Protein AF-B8BKT9-F1 (afdb_monomer)

Solvent-accessible surface area (backbone atoms only — not comparable to full-atom values): 5451 Å² total; per-residue (Å²): 135,85,78,84,75,84,82,74,67,96,84,73,90,66,89,90,67,80,86,46,65,64,61,47,61,78,73,43,81,70,34,47,98,86,46,74,44,81,43,70,56,61,66,72,55,38,69,75,42,49,53,65,37,41,48,77,42,52,31,48,66,86,84,25,44,49,78,50,57,91,78,80,71,68,72,74,67,73,76,72,115

Secondary structure (DSSP, 8-state):
---------TT--S--SS--HHHHHHHSPPP-TT--EEE-S-HHHIIIIIHHHHHTTT--TTTSEEE--SSTTTHHHHS--

Nearest PDB structures (foldseek):
  1ib0-assembly1_A  TM=9.044E-01  e=7.060E-04  Rattus norvegicus
  5yly-assembly2_B  TM=9.330E-01  e=9.206E-03  Ulva prolifera
  5yly-assembly1_A  TM=9.383E-01  e=1.054E-02  Ulva prolifera
  1qx4-assembly1_B  TM=8.732E-01  e=6.567E-03  Rattus norvegicus
  7s3v-assembly1_A  TM=5.420E-01  e=1.792E+00  Homo sapiens

Foldseek 3Di:
DPDDDDQDDPPDDDDRDQDALVNCPVPDAADDPPAAAEAADDPCSCVVHVVVSNVVRVHDCLRRYHYHYPPPDPVVPPNPD

Structure (mmCIF, N/CA/C/O backbone):
data_AF-B8BKT9-F1
#
_entry.id   AF-B8BKT9-F1
#
loop_
_atom_site.group_PDB
_atom_site.id
_atom_site.type_symbol
_atom_site.label_atom_id
_atom_site.label_alt_id
_atom_site.label_comp_id
_atom_site.label_asym_id
_atom_site.label_entity_id
_atom_site.label_seq_id
_atom_site.pdbx_PDB_ins_code
_atom_site.Cartn_x
_atom_site.Cartn_y
_atom_site.Cartn_z
_atom_site.occupancy
_atom_site.B_iso_or_equiv
_atom_site.auth_seq_id
_atom_site.auth_comp_id
_atom_site.auth_asym_id
_atom_site.auth_atom_id
_atom_site.pdbx_PDB_model_num
ATOM 1 N N . MET A 1 1 ? 20.980 10.902 -10.783 1.00 34.75 1 MET A N 1
ATOM 2 C CA . MET A 1 1 ? 21.101 9.977 -11.930 1.00 34.75 1 MET A CA 1
ATOM 3 C C . MET A 1 1 ? 19.909 9.030 -11.887 1.00 34.75 1 MET A C 1
ATOM 5 O O . MET A 1 1 ? 19.799 8.281 -10.928 1.00 34.75 1 MET A O 1
ATOM 9 N N . VAL A 1 2 ? 18.966 9.117 -12.832 1.00 47.62 2 VAL A N 1
ATOM 10 C CA . VAL A 1 2 ? 17.912 8.095 -12.974 1.00 47.62 2 VAL A CA 1
ATOM 11 C C . VAL A 1 2 ? 18.487 7.006 -13.869 1.00 47.62 2 VAL A C 1
ATOM 13 O O . VAL A 1 2 ? 18.670 7.224 -15.064 1.00 47.62 2 VAL A O 1
ATOM 16 N N . SER A 1 3 ? 1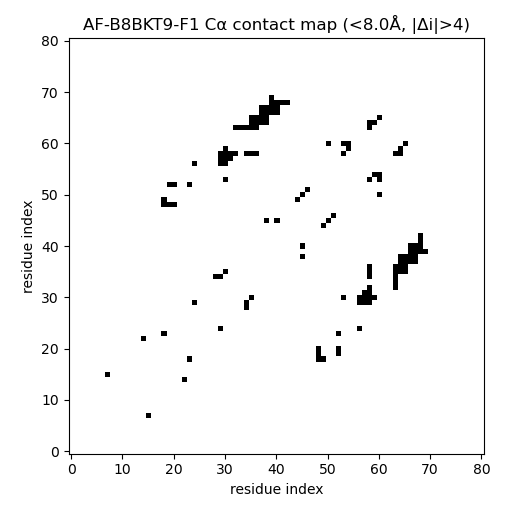8.837 5.867 -13.276 1.00 46.25 3 SER A N 1
ATOM 17 C CA . SER A 1 3 ? 19.333 4.702 -14.006 1.00 46.25 3 SER A CA 1
ATOM 18 C C . SER A 1 3 ? 18.295 4.253 -15.035 1.00 46.25 3 SER A C 1
ATOM 20 O O . SER A 1 3 ? 17.112 4.104 -14.719 1.00 46.25 3 SER A O 1
ATOM 22 N N . LYS A 1 4 ? 18.734 4.051 -16.280 1.00 48.28 4 LYS A N 1
ATOM 23 C CA . LYS A 1 4 ? 17.915 3.506 -17.364 1.00 48.28 4 LYS A CA 1
ATOM 24 C C . LYS A 1 4 ? 17.522 2.072 -16.999 1.00 48.28 4 LYS A C 1
ATOM 26 O O . LYS A 1 4 ? 18.337 1.163 -17.095 1.00 48.28 4 LYS A O 1
ATOM 31 N N . VAL A 1 5 ? 16.282 1.883 -16.553 1.00 63.47 5 VAL A N 1
ATOM 32 C CA . VAL A 1 5 ? 15.701 0.552 -16.328 1.00 63.47 5 VAL A CA 1
ATOM 33 C C . VAL A 1 5 ? 15.539 -0.119 -17.693 1.00 63.47 5 VAL A C 1
ATOM 35 O O . VAL A 1 5 ? 14.829 0.404 -18.555 1.00 63.47 5 VAL A O 1
ATOM 38 N N . VAL A 1 6 ? 16.228 -1.242 -17.901 1.00 66.12 6 VAL A N 1
ATOM 39 C CA . VAL A 1 6 ? 16.059 -2.103 -19.081 1.00 66.12 6 VAL A CA 1
ATOM 40 C C . VAL A 1 6 ? 14.598 -2.552 -19.139 1.00 66.12 6 VAL A C 1
ATOM 42 O O . VAL A 1 6 ? 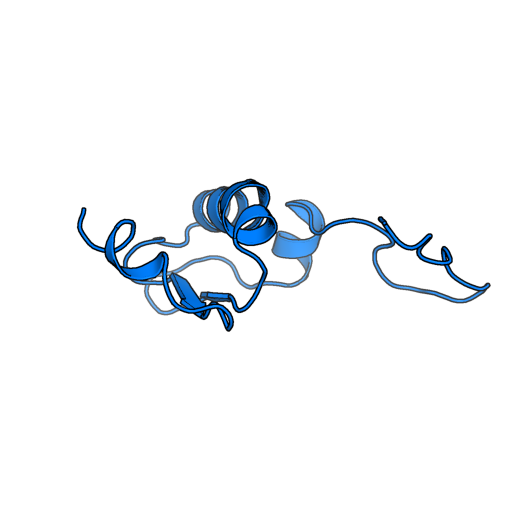14.045 -3.024 -18.146 1.00 66.12 6 VAL A O 1
ATOM 45 N N . ARG A 1 7 ? 13.942 -2.344 -20.285 1.00 67.06 7 ARG A N 1
ATOM 46 C CA . ARG A 1 7 ? 12.547 -2.737 -20.501 1.00 67.06 7 ARG A CA 1
ATOM 47 C C . ARG A 1 7 ? 12.510 -4.082 -21.219 1.00 67.06 7 ARG A C 1
ATOM 49 O O . ARG A 1 7 ? 12.713 -4.122 -22.419 1.00 67.06 7 ARG A O 1
ATOM 56 N N . GLN A 1 8 ? 12.319 -5.096 -20.381 1.00 68.88 8 GLN A N 1
ATOM 57 C CA . GLN A 1 8 ? 11.868 -6.489 -20.528 1.00 68.88 8 GLN A CA 1
ATOM 58 C C . GLN A 1 8 ? 12.191 -7.256 -21.814 1.00 68.88 8 GLN A C 1
ATOM 60 O O . GLN A 1 8 ? 11.852 -6.854 -22.919 1.00 68.88 8 GLN A O 1
ATOM 65 N N . GLU A 1 9 ? 12.799 -8.412 -21.579 1.00 70.25 9 GLU A N 1
ATOM 66 C CA . GLU A 1 9 ? 13.068 -9.515 -22.494 1.00 70.25 9 GLU A CA 1
ATOM 67 C C . GLU A 1 9 ? 11.798 -10.226 -22.999 1.00 70.25 9 GLU A C 1
ATOM 69 O O . GLU A 1 9 ? 10.734 -10.167 -22.371 1.00 70.25 9 GLU A O 1
ATOM 74 N N . ASP A 1 10 ? 11.918 -10.894 -24.150 1.00 71.12 10 ASP A N 1
ATOM 75 C CA . ASP A 1 10 ? 10.856 -11.705 -24.746 1.00 71.12 10 ASP A CA 1
ATOM 76 C C . ASP A 1 10 ? 10.407 -12.814 -23.775 1.00 71.12 10 ASP A C 1
ATOM 78 O O . ASP A 1 10 ? 11.201 -13.664 -23.375 1.00 71.12 10 ASP A O 1
ATOM 82 N N . GLY A 1 11 ? 9.123 -12.797 -23.386 1.00 77.88 11 GLY A N 1
ATOM 83 C CA . GLY A 1 11 ? 8.510 -13.798 -22.496 1.00 77.88 11 GLY A CA 1
ATOM 84 C C . GLY A 1 11 ? 7.945 -13.283 -21.163 1.00 77.88 11 GLY A C 1
ATOM 85 O O . GLY A 1 11 ? 7.487 -14.085 -20.348 1.00 77.88 11 GLY A O 1
ATOM 86 N N . TRP A 1 12 ? 7.945 -11.971 -20.902 1.00 83.50 12 TRP A N 1
ATOM 87 C CA . TRP A 1 12 ? 7.382 -11.425 -19.661 1.00 83.50 12 TRP A CA 1
ATOM 88 C C . TRP A 1 12 ? 5.849 -11.301 -19.675 1.00 83.50 12 TRP A C 1
ATOM 90 O O . TRP A 1 12 ? 5.281 -10.531 -20.446 1.00 83.50 12 TRP A O 1
ATOM 100 N N . ASN A 1 13 ? 5.187 -11.995 -18.743 1.00 81.31 13 ASN A N 1
ATOM 101 C CA . ASN A 1 13 ? 3.722 -12.101 -18.683 1.00 81.31 13 ASN A CA 1
ATOM 102 C C . ASN A 1 13 ? 3.031 -11.148 -17.683 1.00 81.31 13 ASN A C 1
ATOM 104 O O . ASN A 1 13 ? 1.816 -11.232 -17.522 1.00 81.31 13 ASN A O 1
ATOM 108 N N . TYR A 1 14 ? 3.761 -10.267 -16.986 1.00 84.19 14 TYR A N 1
ATOM 109 C CA . TYR A 1 14 ? 3.169 -9.342 -16.002 1.00 84.19 14 TYR A CA 1
ATOM 110 C C . TYR A 1 14 ? 3.068 -7.905 -16.526 1.00 84.19 14 TYR A C 1
ATOM 112 O O . TYR A 1 14 ? 3.693 -7.538 -17.519 1.00 84.19 14 TYR A O 1
ATOM 120 N N . ASP A 1 15 ? 2.316 -7.057 -15.818 1.00 80.88 15 ASP A N 1
ATOM 121 C CA . ASP A 1 15 ? 2.166 -5.645 -16.170 1.00 80.88 15 ASP A CA 1
ATOM 122 C C . ASP A 1 15 ? 3.521 -4.917 -16.235 1.00 80.88 15 ASP A C 1
ATOM 124 O O . ASP A 1 15 ? 4.248 -4.776 -15.248 1.00 80.88 15 ASP A O 1
ATOM 128 N N . VAL A 1 16 ? 3.834 -4.384 -17.416 1.00 75.44 16 VAL A N 1
ATOM 129 C CA . VAL A 1 16 ? 5.084 -3.665 -17.686 1.00 75.44 16 VAL A CA 1
ATOM 130 C C . VAL A 1 16 ? 4.862 -2.168 -17.523 1.00 75.44 16 VAL A C 1
ATOM 132 O O . VAL A 1 16 ? 4.748 -1.440 -18.510 1.00 75.44 16 VAL A O 1
ATOM 135 N N . ARG A 1 17 ? 4.731 -1.672 -16.283 1.00 73.94 17 ARG A N 1
ATOM 136 C CA . ARG A 1 17 ? 4.592 -0.228 -15.996 1.00 73.94 17 ARG A CA 1
ATOM 137 C C . ARG A 1 17 ? 4.615 0.099 -14.502 1.00 73.94 17 ARG A C 1
ATOM 139 O O . ARG A 1 17 ? 4.768 -0.766 -13.652 1.00 73.94 17 ARG A O 1
ATOM 146 N N . ARG A 1 18 ? 4.502 1.394 -14.176 1.00 78.06 18 ARG A N 1
ATOM 147 C CA . ARG A 1 18 ? 4.195 1.819 -12.804 1.00 78.06 18 ARG A CA 1
ATOM 148 C C . ARG A 1 18 ? 2.834 1.245 -12.388 1.00 78.06 18 ARG A C 1
ATOM 150 O O . ARG A 1 18 ? 1.930 1.176 -13.218 1.00 78.06 18 ARG A O 1
ATOM 157 N N . VAL A 1 19 ? 2.712 0.894 -11.108 1.00 83.12 19 VAL A N 1
ATOM 158 C CA . VAL A 1 19 ? 1.471 0.407 -10.486 1.00 83.12 19 VAL A CA 1
ATOM 159 C C . VAL A 1 19 ? 0.317 1.346 -10.822 1.00 83.12 19 VAL A C 1
ATOM 161 O O . VAL A 1 19 ? 0.453 2.552 -10.659 1.00 83.12 19 VAL A O 1
ATOM 164 N N . ASN A 1 20 ? -0.808 0.813 -11.285 1.00 84.62 20 ASN A N 1
ATOM 165 C CA . ASN A 1 20 ? -1.989 1.599 -11.625 1.00 84.62 20 ASN A CA 1
ATOM 166 C C . ASN A 1 20 ? -3.246 1.009 -10.956 1.00 84.62 20 ASN A C 1
ATOM 168 O O . ASN A 1 20 ? -3.202 -0.057 -10.342 1.00 84.62 20 ASN A O 1
ATOM 172 N N . LYS A 1 21 ? -4.381 1.703 -11.093 1.00 85.38 21 LYS A N 1
ATOM 173 C CA . LYS A 1 21 ? -5.667 1.274 -10.520 1.00 85.38 21 LYS A CA 1
ATOM 174 C C . LYS A 1 21 ? -6.122 -0.102 -11.013 1.00 85.38 21 LYS A C 1
ATOM 176 O O . LYS A 1 21 ? -6.734 -0.834 -10.244 1.00 85.38 21 LYS A O 1
ATOM 181 N N . ARG A 1 22 ? -5.866 -0.430 -12.283 1.00 88.44 22 ARG A N 1
ATOM 182 C CA . ARG A 1 22 ? -6.243 -1.716 -12.879 1.00 88.44 22 ARG A CA 1
ATOM 183 C C . ARG A 1 22 ? -5.456 -2.846 -12.219 1.00 88.44 22 ARG A C 1
ATOM 185 O O . ARG A 1 22 ? -6.072 -3.715 -11.623 1.00 88.44 22 ARG A O 1
ATOM 192 N N . THR A 1 23 ? -4.130 -2.725 -12.195 1.00 88.50 23 THR A N 1
ATOM 193 C CA . THR A 1 23 ? -3.215 -3.687 -11.568 1.00 88.50 23 THR A CA 1
ATOM 194 C C . THR A 1 23 ? -3.559 -3.904 -10.090 1.00 88.50 23 THR A C 1
ATOM 196 O O . THR A 1 23 ? -3.596 -5.034 -9.625 1.00 88.50 23 THR A O 1
ATOM 199 N N . LEU A 1 24 ? -3.877 -2.843 -9.335 1.00 89.50 24 LEU A N 1
ATOM 200 C CA . LEU A 1 24 ? -4.278 -2.998 -7.930 1.00 89.50 24 LEU A CA 1
ATOM 201 C C . LEU A 1 24 ? -5.627 -3.710 -7.778 1.00 89.50 24 LEU A C 1
ATOM 203 O O . LEU A 1 24 ? -5.757 -4.538 -6.892 1.00 89.50 24 LEU A O 1
ATOM 207 N N . ARG A 1 25 ? -6.611 -3.444 -8.641 1.00 88.94 25 ARG A N 1
ATOM 208 C CA . ARG A 1 25 ? -7.914 -4.130 -8.592 1.00 88.94 25 ARG A CA 1
ATOM 209 C C . ARG A 1 25 ? -7.859 -5.585 -9.041 1.00 88.94 25 ARG A C 1
ATOM 211 O O . ARG A 1 25 ? -8.635 -6.388 -8.547 1.00 88.94 25 ARG A O 1
ATOM 218 N N . GLU A 1 26 ? -6.987 -5.904 -9.989 1.00 91.38 26 GLU A N 1
ATOM 219 C CA . GLU A 1 26 ? -6.803 -7.268 -10.493 1.00 91.38 26 GLU A CA 1
ATOM 220 C C . GLU A 1 26 ? -6.040 -8.146 -9.490 1.00 91.38 26 GLU A C 1
ATOM 222 O O . GLU A 1 26 ? -6.233 -9.360 -9.474 1.00 91.38 26 GLU A O 1
ATOM 227 N N . HIS A 1 27 ? -5.191 -7.545 -8.648 1.00 91.62 27 HIS A N 1
ATOM 228 C CA . HIS A 1 27 ? -4.287 -8.291 -7.768 1.00 91.62 27 HIS A CA 1
ATOM 229 C C . HIS A 1 27 ? -4.533 -8.123 -6.266 1.00 91.62 27 HIS A C 1
ATOM 231 O O . HIS A 1 27 ? -3.989 -8.909 -5.493 1.00 91.62 27 HIS A O 1
ATOM 237 N N . LEU A 1 28 ? -5.311 -7.129 -5.827 1.00 91.56 28 LEU A N 1
ATOM 238 C CA . LEU A 1 28 ? -5.660 -6.939 -4.418 1.00 91.56 28 LEU A CA 1
ATOM 239 C C . LEU A 1 28 ? -7.146 -7.214 -4.174 1.00 91.56 28 LEU A C 1
ATOM 241 O O . LEU A 1 28 ? -7.973 -6.960 -5.054 1.00 91.56 28 LEU A O 1
ATOM 245 N N . PRO A 1 29 ? -7.501 -7.681 -2.965 1.00 91.62 29 PRO A N 1
ATOM 246 C CA . PRO A 1 29 ? -8.894 -7.753 -2.554 1.00 91.62 29 PRO A CA 1
ATOM 247 C C . PRO A 1 29 ? -9.532 -6.357 -2.514 1.00 91.62 29 PRO A C 1
ATOM 249 O O . PRO A 1 29 ? -8.860 -5.323 -2.524 1.00 91.62 29 PRO A O 1
ATOM 252 N N . SER A 1 30 ? -10.862 -6.325 -2.500 1.00 89.31 30 SER A N 1
ATOM 253 C CA . SER A 1 30 ? -11.583 -5.079 -2.233 1.00 89.31 30 SER A CA 1
ATOM 254 C C . SER A 1 30 ? -11.464 -4.715 -0.756 1.00 89.31 30 SER A C 1
ATOM 256 O O . SER A 1 30 ? -11.302 -5.593 0.086 1.00 89.31 30 SER A O 1
ATOM 258 N N . GLY A 1 31 ? -11.521 -3.420 -0.455 1.00 85.88 31 GLY A N 1
ATOM 259 C CA . GLY A 1 31 ? -11.499 -2.945 0.920 1.00 85.88 31 GLY A CA 1
ATOM 260 C C . GLY A 1 31 ? -12.842 -3.211 1.585 1.00 85.88 31 GLY A C 1
ATOM 261 O O . GLY A 1 31 ? -13.874 -2.711 1.138 1.00 85.88 31 GLY A O 1
ATOM 262 N N . ASP A 1 32 ? -12.808 -3.991 2.653 1.00 83.12 32 ASP A N 1
ATOM 263 C CA . ASP A 1 32 ? -13.884 -4.172 3.618 1.00 83.12 32 ASP A CA 1
ATOM 264 C C . ASP A 1 32 ? -13.341 -3.905 5.033 1.00 83.12 32 ASP A C 1
ATOM 266 O O . ASP A 1 32 ? -12.149 -3.641 5.210 1.00 83.12 32 ASP A O 1
ATOM 270 N N . GLY A 1 33 ? -14.212 -3.931 6.044 1.00 82.38 33 GLY A N 1
ATOM 271 C CA . GLY A 1 33 ? -13.851 -3.581 7.422 1.00 82.38 33 GLY A CA 1
ATOM 272 C C . GLY A 1 33 ? -12.744 -4.443 8.039 1.00 82.38 33 GLY A C 1
ATOM 273 O O . GLY A 1 33 ? -12.080 -3.977 8.961 1.00 82.38 33 GLY A O 1
ATOM 274 N N . GLU A 1 34 ? -12.506 -5.646 7.510 1.00 87.62 34 GLU A N 1
ATOM 275 C CA . GLU A 1 34 ? -11.523 -6.601 8.037 1.00 87.62 34 GLU A CA 1
ATOM 276 C C . GLU A 1 34 ? -10.242 -6.677 7.185 1.00 87.62 34 GLU A C 1
ATOM 278 O O . GLU A 1 34 ? -9.253 -7.296 7.585 1.00 87.62 34 GLU A O 1
ATOM 283 N N . THR A 1 35 ? -10.220 -6.040 6.009 1.00 90.19 35 THR A N 1
ATOM 284 C CA . THR A 1 35 ? -9.082 -6.119 5.085 1.00 90.19 35 THR A CA 1
ATOM 285 C C . THR A 1 35 ? -8.065 -5.009 5.347 1.00 90.19 35 THR A C 1
ATOM 287 O O . THR A 1 35 ? -8.385 -3.821 5.356 1.00 90.19 35 THR A O 1
ATOM 290 N N . LEU A 1 36 ? -6.793 -5.397 5.495 1.00 91.62 36 LEU A N 1
ATOM 291 C CA . LEU A 1 36 ? -5.667 -4.508 5.795 1.00 91.62 36 LEU A CA 1
ATOM 292 C C . LEU A 1 36 ? -4.684 -4.422 4.616 1.00 91.62 36 LEU A C 1
ATOM 294 O O . LEU A 1 36 ? -4.242 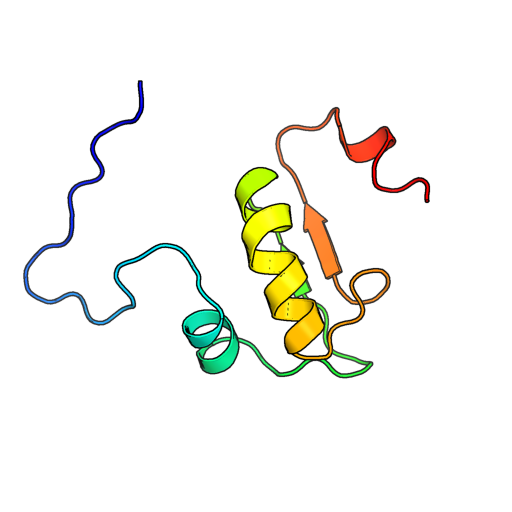-5.437 4.080 1.00 91.62 36 LEU A O 1
ATOM 298 N N . ALA A 1 37 ? -4.283 -3.206 4.246 1.00 90.81 37 ALA A N 1
ATOM 299 C CA . ALA A 1 37 ? -3.263 -2.927 3.242 1.00 90.81 37 AL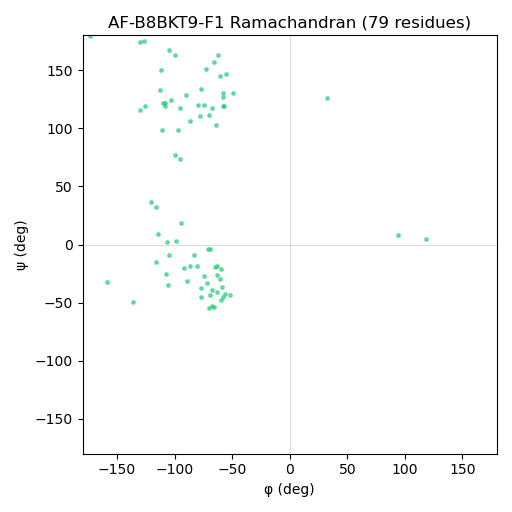A A CA 1
ATOM 300 C C . ALA A 1 37 ? -1.938 -2.515 3.901 1.00 90.81 37 ALA A C 1
ATOM 302 O O . ALA A 1 37 ? -1.872 -1.544 4.653 1.00 90.81 37 ALA A O 1
ATOM 303 N N . LEU A 1 38 ? -0.858 -3.227 3.576 1.00 91.50 38 LEU A N 1
ATOM 304 C CA . LEU A 1 38 ? 0.495 -2.941 4.054 1.00 91.50 38 LEU A CA 1
ATOM 305 C C . LEU A 1 38 ? 1.354 -2.384 2.913 1.00 91.50 38 LEU A C 1
ATOM 307 O O . LEU A 1 38 ? 1.552 -3.050 1.896 1.00 91.50 38 LEU A O 1
ATOM 311 N N . VAL A 1 39 ? 1.905 -1.180 3.075 1.00 90.12 39 VAL A N 1
ATOM 312 C CA . VAL A 1 39 ? 2.648 -0.485 2.014 1.00 90.12 39 VAL A CA 1
ATOM 313 C C . VAL A 1 39 ? 4.042 -0.089 2.491 1.00 90.12 39 VAL A C 1
ATOM 315 O O . VAL A 1 39 ? 4.186 0.720 3.394 1.00 90.12 39 VAL A O 1
ATOM 318 N N . CYS A 1 40 ? 5.096 -0.596 1.846 1.00 88.94 40 CYS A N 1
ATOM 319 C CA . CYS A 1 40 ? 6.494 -0.305 2.211 1.00 88.94 40 CYS A CA 1
ATOM 320 C C . CYS A 1 40 ? 7.294 0.443 1.126 1.00 88.94 40 CYS A C 1
ATOM 322 O O . CYS A 1 40 ? 8.483 0.206 0.911 1.00 88.94 40 CYS A O 1
ATOM 324 N N . ARG A 1 41 ? 6.624 1.303 0.358 1.00 83.44 41 ARG A N 1
ATOM 325 C CA . ARG A 1 41 ? 7.183 1.933 -0.851 1.00 83.44 41 ARG A CA 1
ATOM 326 C C . ARG A 1 41 ? 7.683 3.361 -0.583 1.00 83.44 41 ARG A C 1
ATOM 328 O O . ARG A 1 41 ? 7.304 3.950 0.424 1.00 83.44 41 ARG A O 1
ATOM 335 N N . PRO A 1 42 ? 8.517 3.944 -1.474 1.00 85.38 42 PRO A N 1
ATOM 336 C CA . PRO A 1 42 ? 8.939 5.340 -1.352 1.00 85.38 42 PRO A CA 1
ATOM 337 C C . PRO A 1 42 ? 7.738 6.300 -1.274 1.00 85.38 42 PRO A C 1
ATOM 339 O O . PRO A 1 42 ? 6.750 6.048 -1.972 1.00 85.38 42 PRO A O 1
ATOM 342 N N . PRO A 1 43 ? 7.826 7.421 -0.529 1.00 83.94 43 PRO A N 1
ATOM 343 C CA . PRO A 1 43 ? 6.681 8.302 -0.258 1.00 83.94 43 PRO A CA 1
ATOM 344 C C . PRO A 1 43 ? 5.926 8.742 -1.517 1.00 83.94 43 PRO A C 1
ATOM 346 O O . PRO A 1 43 ? 4.709 8.611 -1.592 1.00 83.94 43 PRO A O 1
ATOM 349 N N . ALA A 1 44 ? 6.661 9.118 -2.568 1.00 83.94 44 ALA A N 1
ATOM 350 C CA . ALA A 1 44 ? 6.075 9.542 -3.839 1.00 83.94 44 ALA A CA 1
ATOM 351 C C . ALA A 1 44 ? 5.210 8.460 -4.521 1.00 83.94 44 ALA A C 1
ATOM 353 O O . ALA A 1 44 ? 4.275 8.782 -5.246 1.00 83.94 44 ALA A O 1
ATOM 354 N N . MET A 1 45 ? 5.503 7.169 -4.322 1.00 84.50 45 MET A N 1
ATOM 355 C CA . MET A 1 45 ? 4.667 6.088 -4.861 1.00 84.50 45 MET A CA 1
ATOM 356 C C . MET A 1 45 ? 3.389 5.910 -4.033 1.00 84.50 45 MET A C 1
ATOM 358 O O . MET 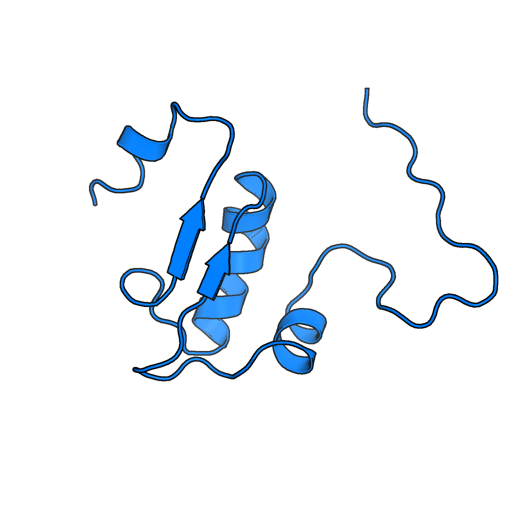A 1 45 ? 2.324 5.651 -4.596 1.00 84.50 45 MET A O 1
ATOM 362 N N . VAL A 1 46 ? 3.501 6.063 -2.713 1.00 88.19 46 VAL A N 1
ATOM 363 C CA . VAL A 1 46 ? 2.387 5.898 -1.777 1.00 88.19 46 VAL A CA 1
ATOM 364 C C . VAL A 1 46 ? 1.355 7.007 -1.971 1.00 88.19 46 VAL A C 1
ATOM 366 O O . VAL A 1 46 ? 0.190 6.719 -2.239 1.00 88.19 46 VAL A O 1
ATOM 369 N N . GLU A 1 47 ? 1.802 8.261 -1.936 1.00 85.00 47 GLU A N 1
ATOM 370 C CA . GLU A 1 47 ? 0.942 9.448 -1.994 1.00 85.00 47 GLU A CA 1
ATOM 371 C C . GLU A 1 47 ? 0.282 9.629 -3.366 1.00 85.00 47 GLU A C 1
ATOM 373 O O . GLU A 1 47 ? -0.910 9.913 -3.452 1.00 85.00 47 GLU A O 1
ATOM 378 N N . CYS A 1 48 ? 1.030 9.438 -4.458 1.00 85.62 48 CYS A N 1
ATOM 379 C CA . CYS A 1 48 ? 0.524 9.764 -5.793 1.00 85.62 48 CYS A CA 1
ATOM 380 C C . CYS A 1 48 ? -0.273 8.637 -6.461 1.00 85.62 48 CYS A C 1
ATOM 382 O O . CYS A 1 48 ? -0.971 8.901 -7.440 1.00 85.62 48 CYS A O 1
ATOM 384 N N . MET A 1 49 ? -0.148 7.385 -6.007 1.00 85.69 49 MET A N 1
ATOM 385 C CA . MET A 1 49 ? -0.825 6.257 -6.666 1.00 85.69 49 MET A CA 1
ATOM 386 C C . MET A 1 49 ? -1.489 5.277 -5.716 1.00 85.69 49 MET A C 1
ATOM 388 O O . MET A 1 49 ? -2.649 4.938 -5.945 1.00 85.69 49 MET A O 1
ATOM 392 N N . VAL A 1 50 ? -0.787 4.810 -4.683 1.00 89.06 50 VAL A N 1
ATOM 393 C CA . VAL A 1 50 ? -1.297 3.707 -3.856 1.00 89.06 50 VAL A CA 1
ATOM 394 C C . VAL A 1 50 ? -2.484 4.163 -3.008 1.00 89.06 50 VAL A C 1
ATOM 396 O O . VAL A 1 50 ? -3.561 3.588 -3.145 1.00 89.06 50 VAL A O 1
ATOM 399 N N . CYS A 1 51 ? -2.345 5.231 -2.216 1.00 89.56 51 CYS A N 1
ATOM 400 C CA . CYS A 1 51 ? -3.434 5.718 -1.360 1.00 89.56 51 CYS A CA 1
ATOM 401 C C . CYS A 1 51 ? -4.694 6.116 -2.157 1.00 89.56 51 CYS A C 1
ATOM 403 O O . CYS A 1 51 ? -5.768 5.604 -1.840 1.00 89.56 51 CYS A O 1
ATOM 405 N N . PRO A 1 52 ? -4.605 6.907 -3.251 1.00 90.31 52 PRO A N 1
ATOM 406 C CA . PRO A 1 52 ? -5.783 7.243 -4.057 1.00 90.31 52 PRO A CA 1
ATOM 407 C C . PRO A 1 52 ? -6.456 6.037 -4.731 1.00 90.31 52 PRO A C 1
ATOM 409 O O . PRO A 1 52 ? -7.641 6.098 -5.063 1.00 90.31 52 PRO A O 1
ATOM 412 N N . CYS A 1 53 ? -5.719 4.954 -5.006 1.00 90.25 53 CYS A N 1
ATOM 413 C CA . CYS A 1 53 ? -6.318 3.728 -5.537 1.00 90.25 53 CYS A CA 1
ATOM 414 C C . CYS A 1 53 ? -7.032 2.922 -4.461 1.00 90.25 53 CYS A C 1
ATOM 416 O O . CYS A 1 53 ? -8.146 2.473 -4.717 1.00 90.25 53 CYS A O 1
ATOM 418 N N . LEU A 1 54 ? -6.407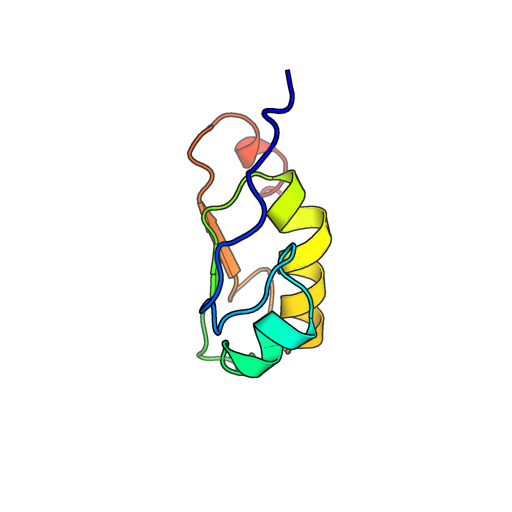 2.755 -3.294 1.00 90.81 54 LEU A N 1
ATOM 419 C CA . LEU A 1 54 ? -6.975 2.003 -2.176 1.00 90.81 54 LEU A CA 1
ATOM 420 C C . LEU A 1 54 ? -8.263 2.660 -1.663 1.00 90.81 54 LEU A C 1
ATOM 422 O O . LEU A 1 54 ? -9.262 1.970 -1.479 1.00 90.81 54 LEU A O 1
ATOM 426 N N . GLU A 1 55 ? -8.303 3.991 -1.572 1.00 91.19 55 GLU A N 1
ATOM 427 C CA . GLU A 1 55 ? -9.529 4.726 -1.223 1.00 91.19 55 GLU A CA 1
ATOM 428 C C . GLU A 1 55 ? -10.668 4.424 -2.218 1.00 91.19 55 GLU A C 1
ATOM 430 O O . GLU A 1 55 ? -11.780 4.063 -1.839 1.00 91.19 55 GLU A O 1
ATOM 435 N N . LYS A 1 56 ? -10.369 4.426 -3.526 1.00 91.06 56 LY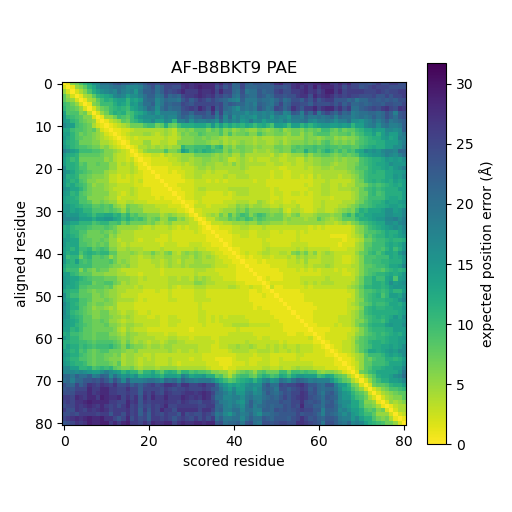S A N 1
ATOM 436 C CA . LYS A 1 56 ? -11.323 4.055 -4.595 1.00 91.06 56 LYS A CA 1
ATOM 437 C C . LYS A 1 56 ? -11.660 2.560 -4.648 1.00 91.06 56 LYS A C 1
ATOM 439 O O . LYS A 1 56 ? -12.427 2.145 -5.527 1.00 91.06 56 LYS A O 1
ATOM 444 N N . MET A 1 57 ? -11.031 1.744 -3.812 1.00 90.88 57 MET A N 1
ATOM 445 C CA . MET A 1 57 ? -11.300 0.316 -3.649 1.00 90.88 57 MET A CA 1
ATOM 446 C C . MET A 1 57 ? -12.032 0.013 -2.337 1.00 90.88 57 MET A C 1
ATOM 448 O O . MET A 1 57 ? -12.318 -1.152 -2.090 1.00 90.88 57 MET A O 1
ATOM 452 N N . GLY A 1 58 ? -12.371 1.035 -1.540 1.00 90.62 58 GLY A N 1
ATOM 453 C CA . GLY A 1 58 ? -13.133 0.883 -0.297 1.00 90.62 58 GLY A CA 1
ATOM 454 C C . GLY A 1 58 ? -12.279 0.758 0.963 1.00 90.62 58 GLY A C 1
ATOM 455 O O . GLY A 1 58 ? -12.819 0.491 2.029 1.00 90.62 58 GLY A O 1
ATOM 456 N N . TYR A 1 59 ? -10.962 0.954 0.873 1.00 92.75 59 TYR A N 1
ATOM 457 C CA . TYR A 1 59 ? -10.096 0.928 2.050 1.00 92.75 59 TYR A CA 1
ATOM 458 C C . TYR A 1 59 ? -10.205 2.232 2.847 1.00 92.75 59 TYR A C 1
ATOM 460 O O . TYR A 1 59 ? -10.067 3.320 2.285 1.00 92.75 59 TYR A O 1
ATOM 468 N N . ASP A 1 60 ? -10.348 2.121 4.168 1.00 91.69 60 ASP A N 1
ATOM 469 C CA . ASP A 1 60 ? -10.145 3.243 5.087 1.00 91.69 60 ASP A CA 1
ATOM 470 C C . ASP A 1 60 ? -8.637 3.464 5.275 1.00 91.69 60 ASP A C 1
ATOM 472 O O . ASP A 1 60 ? -7.945 2.650 5.887 1.00 91.69 60 ASP A O 1
ATOM 476 N N . LEU A 1 61 ? -8.102 4.567 4.749 1.00 88.25 61 LEU A N 1
ATOM 477 C CA . LEU A 1 61 ? -6.666 4.851 4.819 1.00 88.25 61 LEU A CA 1
ATOM 478 C C . LEU A 1 61 ? -6.147 5.066 6.251 1.00 88.25 61 LEU A C 1
ATOM 480 O O . LEU A 1 61 ? -4.947 4.935 6.470 1.00 88.25 61 LEU A O 1
ATOM 484 N N . ASN A 1 62 ? -7.013 5.374 7.220 1.00 86.81 62 ASN A N 1
ATOM 485 C CA . ASN A 1 62 ? -6.605 5.606 8.608 1.00 86.81 62 ASN A CA 1
ATOM 486 C C . ASN A 1 62 ? -6.594 4.322 9.440 1.00 86.81 62 ASN A C 1
ATOM 488 O O . ASN A 1 62 ? -5.805 4.203 10.374 1.00 86.81 62 ASN A O 1
ATOM 492 N N . LYS A 1 63 ? -7.483 3.374 9.124 1.00 86.88 63 LYS A N 1
ATOM 493 C CA . LYS A 1 63 ? -7.660 2.135 9.902 1.00 86.88 63 LYS A CA 1
ATOM 494 C C . LYS A 1 63 ? -7.084 0.909 9.209 1.00 86.88 63 LYS A C 1
ATOM 496 O O . LYS A 1 63 ? -6.542 0.026 9.864 1.00 86.88 63 LYS A O 1
ATOM 501 N N . SER A 1 64 ? -7.178 0.891 7.886 1.00 87.44 64 SER A N 1
ATOM 502 C CA . SER A 1 64 ? -6.922 -0.272 7.045 1.00 87.44 64 SER A CA 1
ATOM 503 C C . SER A 1 64 ? -5.709 -0.087 6.127 1.00 87.44 64 SER A C 1
ATOM 505 O O . SER A 1 64 ? -5.480 -0.932 5.267 1.00 87.44 64 SER A O 1
ATOM 507 N N . CYS A 1 65 ? -4.904 0.973 6.282 1.00 88.12 65 CYS A N 1
ATOM 508 C CA . CYS A 1 65 ? -3.676 1.181 5.506 1.00 88.12 65 CYS A CA 1
ATOM 509 C C . CYS A 1 65 ? -2.483 1.509 6.414 1.00 88.12 65 CYS A C 1
ATOM 511 O O . CYS A 1 65 ? -2.441 2.552 7.061 1.00 88.12 65 CYS A O 1
ATOM 513 N N . LEU A 1 66 ? -1.480 0.629 6.437 1.00 89.50 66 LEU A N 1
ATOM 514 C CA . LEU A 1 66 ? -0.255 0.804 7.215 1.00 89.50 66 LEU A CA 1
ATOM 515 C C . LEU A 1 66 ? 0.932 1.056 6.288 1.00 89.50 66 LEU A C 1
ATOM 517 O O . LEU A 1 66 ? 1.267 0.219 5.447 1.00 89.50 66 LEU A O 1
ATOM 521 N N . VAL A 1 67 ? 1.602 2.195 6.468 1.00 87.12 67 VAL A N 1
ATOM 522 C CA . VAL A 1 67 ? 2.733 2.607 5.628 1.00 87.12 67 VAL A CA 1
ATOM 523 C C . VAL A 1 67 ? 4.053 2.500 6.393 1.00 87.12 67 VAL A C 1
ATOM 525 O O . VAL A 1 67 ? 4.272 3.191 7.385 1.00 87.12 67 VAL A O 1
ATOM 528 N N . PHE A 1 68 ? 4.969 1.674 5.889 1.00 83.00 68 PHE A N 1
ATOM 529 C CA . PHE A 1 68 ? 6.300 1.444 6.450 1.00 83.00 68 PHE A CA 1
ATOM 530 C C . PHE A 1 68 ? 7.386 2.024 5.540 1.00 83.00 68 PHE A C 1
ATOM 532 O O . PHE A 1 68 ? 7.812 1.406 4.567 1.00 83.00 68 PHE A O 1
ATOM 539 N N . CYS A 1 69 ? 7.879 3.216 5.868 1.00 71.88 69 CYS A N 1
ATOM 540 C CA . CYS A 1 69 ? 8.968 3.849 5.123 1.00 71.88 69 CYS A CA 1
ATOM 541 C C . CYS A 1 69 ? 10.326 3.556 5.784 1.00 71.88 69 CYS A C 1
ATOM 543 O O . CYS A 1 69 ? 10.580 4.000 6.901 1.00 71.88 69 CYS A O 1
ATOM 545 N N . SER A 1 70 ? 11.229 2.869 5.070 1.00 59.03 70 SER A N 1
ATOM 546 C CA . SER A 1 70 ? 12.590 2.545 5.547 1.00 59.03 70 SER A CA 1
ATOM 547 C C . SER A 1 70 ? 13.474 3.779 5.810 1.00 59.03 70 SER A C 1
ATOM 549 O O . SER A 1 70 ? 14.469 3.671 6.521 1.00 59.03 70 SER A O 1
ATOM 551 N N . THR A 1 71 ? 13.137 4.953 5.264 1.00 55.53 71 THR A N 1
ATOM 552 C CA . THR A 1 71 ? 13.846 6.224 5.495 1.00 55.53 71 THR A CA 1
ATOM 553 C C . THR A 1 71 ? 13.093 7.060 6.532 1.00 55.53 71 THR A C 1
ATOM 555 O O . THR A 1 71 ? 12.339 7.981 6.206 1.00 55.53 71 THR A O 1
ATOM 558 N N . SER A 1 72 ? 13.227 6.697 7.802 1.00 57.31 72 SER A N 1
ATOM 559 C CA . SER A 1 72 ? 12.558 7.381 8.909 1.00 57.31 72 SER A CA 1
ATOM 560 C C . SER A 1 72 ? 13.143 8.779 9.166 1.00 57.31 72 SER A C 1
ATOM 562 O O . SER A 1 72 ? 14.262 8.913 9.649 1.00 57.31 72 SER A O 1
ATOM 564 N N . ALA A 1 73 ? 12.345 9.816 8.876 1.00 50.88 73 ALA A N 1
ATOM 565 C CA . ALA A 1 73 ? 12.355 11.114 9.575 1.00 50.88 73 ALA A CA 1
ATOM 566 C C . ALA A 1 73 ? 11.023 11.880 9.391 1.00 50.88 73 ALA A C 1
ATOM 568 O O . ALA A 1 73 ? 10.562 12.567 10.302 1.00 50.88 73 ALA A O 1
ATOM 569 N N . ALA A 1 74 ? 10.360 11.728 8.238 1.00 48.09 74 ALA A N 1
ATOM 570 C CA . ALA A 1 74 ? 9.156 12.490 7.877 1.00 48.09 74 ALA A CA 1
ATOM 571 C C . ALA A 1 74 ? 7.831 11.940 8.452 1.00 48.09 74 ALA A C 1
ATOM 573 O O . ALA A 1 74 ? 6.813 12.632 8.435 1.00 48.09 74 ALA A O 1
ATOM 574 N N . LEU A 1 75 ? 7.845 10.744 9.053 1.00 49.53 75 LEU A N 1
ATOM 575 C CA . LEU A 1 75 ? 6.671 10.118 9.682 1.00 49.53 75 LEU A CA 1
ATOM 576 C C . LEU A 1 75 ? 6.194 10.830 10.968 1.00 49.53 75 LEU A C 1
ATOM 578 O O . LEU A 1 75 ? 5.150 10.485 11.508 1.00 49.53 75 LEU A O 1
ATOM 582 N N . ARG A 1 76 ? 6.892 11.875 11.448 1.00 50.59 76 ARG A N 1
ATOM 583 C CA . ARG A 1 76 ? 6.419 12.683 12.592 1.00 50.59 76 ARG A CA 1
ATOM 584 C C . ARG A 1 76 ? 5.368 13.741 12.237 1.00 50.59 76 ARG A C 1
ATOM 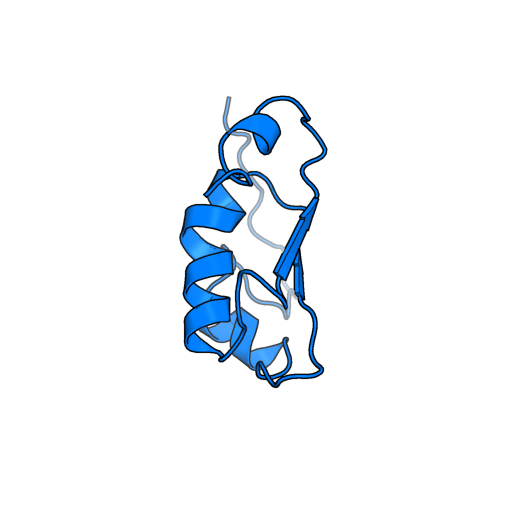586 O O . ARG A 1 76 ? 4.709 14.223 13.153 1.00 50.59 76 ARG A O 1
ATOM 593 N N . ARG A 1 77 ? 5.219 14.141 10.965 1.00 48.59 77 ARG A N 1
ATOM 594 C CA . ARG A 1 77 ? 4.298 15.237 10.580 1.00 48.59 77 ARG A CA 1
ATOM 595 C C . ARG A 1 77 ? 3.031 14.783 9.855 1.00 48.59 77 ARG A C 1
ATOM 597 O O . ARG A 1 77 ? 2.035 15.486 9.959 1.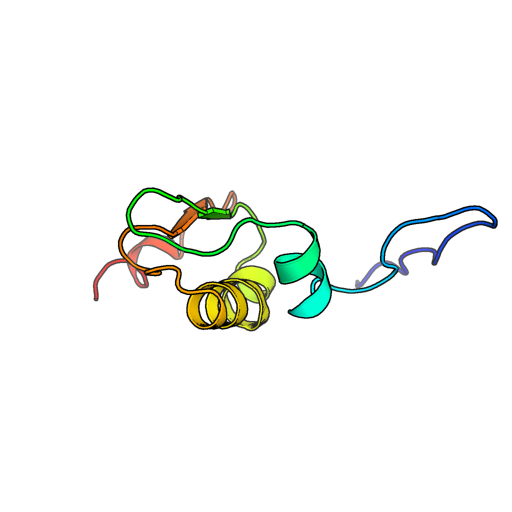00 48.59 77 ARG A O 1
ATOM 604 N N . LEU A 1 78 ? 3.041 13.631 9.179 1.00 49.75 78 LEU A N 1
ATOM 605 C CA . LEU A 1 78 ? 1.868 13.146 8.435 1.00 49.75 78 LEU A CA 1
ATOM 606 C C . LEU A 1 78 ? 0.930 12.228 9.245 1.00 49.75 78 LEU A C 1
ATOM 608 O O . LEU A 1 78 ? -0.237 12.147 8.902 1.00 49.75 78 LEU A O 1
ATOM 612 N N . CYS A 1 79 ? 1.388 11.610 10.344 1.00 47.97 79 CYS A N 1
ATOM 613 C CA . CYS A 1 79 ? 0.540 10.826 11.269 1.00 47.97 79 CYS A CA 1
ATOM 614 C C . CYS A 1 79 ? 0.016 11.635 12.482 1.00 47.97 79 CYS A C 1
ATOM 616 O O . CYS A 1 79 ? -0.353 11.050 13.497 1.00 47.97 79 CYS A O 1
ATOM 618 N N . ARG A 1 80 ? 0.029 12.979 12.433 1.00 44.00 80 ARG A N 1
ATOM 619 C CA . ARG A 1 80 ? -0.545 13.870 13.474 1.00 44.00 80 ARG A CA 1
ATOM 620 C C . ARG A 1 80 ? -1.652 14.791 12.938 1.00 44.00 80 ARG A C 1
ATOM 622 O O . ARG A 1 80 ? -1.756 15.942 13.364 1.00 44.00 80 ARG A O 1
ATOM 629 N N . ARG A 1 81 ? -2.473 14.310 12.013 1.00 39.84 81 ARG A N 1
ATOM 630 C CA . ARG A 1 81 ? -3.802 14.877 11.774 1.00 39.84 81 ARG A CA 1
ATOM 631 C C . ARG A 1 81 ? -4.801 13.757 11.614 1.00 39.84 81 ARG A C 1
ATOM 633 O O . ARG A 1 81 ? -4.425 12.781 10.937 1.00 39.84 81 ARG A O 1
#

Mean predicted aligned error: 9.43 Å

InterPro domains:
  IPR001433 Oxidoreductase FAD/NAD(P)-binding [PF00175] (5-49)
  IPR001834 NADH:cytochrome b5 reductase-like [PTHR19370] (4-66)
  IPR039261 Ferredoxin-NADP reductase (FNR), nucleotide-binding domain [G3DSA:3.40.50.80] (1-68)
  IPR039261 Ferredoxin-NADP reductase (FNR), nucleotide-binding domain [SSF52343] (7-62)

Radius of gyration: 15.0 Å; Cα contacts (8 Å, |Δi|>4): 69; chains: 1; bounding box: 35×29×38 Å

Organism: Oryza sativa subsp. indica (NCBI:txid39946)

pLDDT: mean 77.77, std 15.99, range [34.75, 92.75]

Sequence (81 aa):
MVSKVVRQEDGWNYDVRRVNKRTLREHLPSGDGETLALVCRPPAMVECMVCPCLEKMGYDLNKSCLVFCSTSAALRRLCRR